Protein AF-A0A1I7W471-F1 (afdb_monomer_lite)

Organism: Loa loa (NCBI:txid7209)

Sequence (101 aa):
MAFTIIESIKPVKDRLEELLNEVKTVDIQSQDLALPIHERLQINENKDRLINEKILRLQMCIDSIEALNKQWIEWAQKSKIKKEDEESYEQIAKGSEMFSY

Secondary structure (DSSP, 8-state):
-HHHHHHHHHHHHHHHHHHHHHHHH---PPP-TTS-HHHHHHHHHHHHHHHHHHHHHHHHHHHHHHHHHHHHHHHHHHHHHHHHHHHHHHHHHHHHHHT--

pLDDT: mean 84.19, std 11.3, range [45.03, 96.62]

Structure (mmCIF, N/CA/C/O backbone):
data_AF-A0A1I7W471-F1
#
_entry.id   AF-A0A1I7W471-F1
#
loop_
_atom_site.group_PDB
_atom_site.id
_atom_site.type_symbol
_atom_site.label_atom_id
_atom_site.label_alt_id
_atom_site.label_comp_id
_atom_site.label_asym_id
_atom_site.label_entity_id
_atom_site.label_seq_id
_atom_site.pdbx_PDB_ins_code
_atom_site.Cartn_x
_atom_site.Cartn_y
_atom_site.Cartn_z
_atom_site.occupancy
_atom_site.B_iso_or_equiv
_atom_site.auth_seq_id
_atom_site.auth_comp_id
_atom_site.auth_asym_id
_atom_site.auth_atom_id
_atom_site.pdbx_PDB_model_num
ATOM 1 N N . MET A 1 1 ? 8.064 -3.579 -21.490 1.00 66.12 1 MET A N 1
ATOM 2 C CA . MET A 1 1 ? 8.603 -2.976 -20.249 1.00 66.12 1 MET A CA 1
ATOM 3 C C . MET A 1 1 ? 7.875 -1.692 -19.875 1.00 66.12 1 MET A C 1
ATOM 5 O O . MET A 1 1 ? 7.116 -1.760 -18.927 1.00 66.12 1 MET A O 1
ATOM 9 N N . ALA A 1 2 ? 8.001 -0.571 -20.602 1.00 68.62 2 ALA A N 1
ATOM 10 C CA . ALA A 1 2 ? 7.257 0.658 -20.260 1.00 68.62 2 ALA A CA 1
ATOM 11 C C . ALA A 1 2 ? 5.729 0.457 -20.212 1.00 68.62 2 ALA A C 1
ATOM 13 O O . ALA A 1 2 ? 5.089 0.849 -19.244 1.00 68.62 2 ALA A O 1
ATOM 14 N N . PHE A 1 3 ? 5.163 -0.242 -21.204 1.00 73.81 3 PHE A N 1
ATOM 15 C CA . PHE A 1 3 ? 3.742 -0.617 -21.221 1.00 73.81 3 PHE A CA 1
ATOM 16 C C . PHE A 1 3 ? 3.337 -1.437 -19.980 1.00 73.81 3 PHE A C 1
ATOM 18 O O . PHE A 1 3 ? 2.348 -1.131 -19.332 1.00 73.81 3 PHE A O 1
ATOM 25 N N . THR A 1 4 ? 4.174 -2.396 -19.575 1.00 81.06 4 THR A N 1
ATOM 26 C CA . THR A 1 4 ? 3.974 -3.243 -18.388 1.00 81.06 4 THR A CA 1
ATOM 27 C C . THR A 1 4 ? 3.976 -2.437 -17.082 1.00 81.06 4 THR A C 1
ATOM 29 O O . THR A 1 4 ? 3.170 -2.706 -16.196 1.00 81.06 4 THR A O 1
ATOM 32 N N . ILE A 1 5 ? 4.840 -1.422 -16.962 1.00 80.69 5 ILE A N 1
ATOM 33 C CA . ILE A 1 5 ? 4.881 -0.524 -15.793 1.00 80.69 5 ILE A CA 1
ATOM 34 C C . ILE A 1 5 ? 3.608 0.336 -15.735 1.00 80.69 5 ILE A C 1
ATOM 36 O O . ILE A 1 5 ? 2.998 0.470 -14.675 1.00 80.69 5 ILE A O 1
ATOM 40 N N . ILE A 1 6 ? 3.165 0.863 -16.883 1.00 81.31 6 ILE A N 1
ATOM 41 C CA . ILE A 1 6 ? 1.937 1.666 -17.000 1.00 81.31 6 ILE A CA 1
ATOM 42 C C . ILE A 1 6 ? 0.681 0.831 -16.703 1.00 81.31 6 ILE A C 1
ATOM 44 O O . ILE A 1 6 ? -0.266 1.326 -16.098 1.00 81.31 6 ILE A O 1
ATOM 48 N N . GLU A 1 7 ? 0.643 -0.439 -17.097 1.00 87.38 7 GLU A N 1
ATOM 49 C CA . GLU A 1 7 ? -0.459 -1.329 -16.719 1.00 87.38 7 GLU A CA 1
ATOM 50 C C . GLU A 1 7 ? -0.438 -1.669 -15.227 1.00 87.38 7 GLU A C 1
ATOM 52 O O . GLU A 1 7 ? -1.495 -1.745 -14.608 1.00 87.38 7 GLU A O 1
ATOM 57 N N . SER A 1 8 ? 0.750 -1.789 -14.632 1.00 86.00 8 SER A N 1
ATOM 58 C CA . SER A 1 8 ? 0.911 -2.130 -13.214 1.00 86.00 8 SER A CA 1
ATOM 59 C C . SER A 1 8 ? 0.528 -0.991 -12.262 1.00 86.00 8 SER A C 1
ATOM 61 O O . SER A 1 8 ? 0.095 -1.261 -11.146 1.00 86.00 8 SER A O 1
ATOM 63 N N . ILE A 1 9 ? 0.642 0.279 -12.680 1.00 91.12 9 ILE A N 1
ATOM 64 C CA . ILE A 1 9 ? 0.271 1.427 -11.830 1.00 91.12 9 ILE A CA 1
ATOM 65 C C . ILE A 1 9 ? -1.247 1.659 -11.765 1.00 91.12 9 ILE A C 1
ATOM 67 O O . ILE A 1 9 ? -1.740 2.158 -10.756 1.00 91.12 9 ILE A O 1
ATOM 71 N N . LYS A 1 10 ? -2.006 1.274 -12.803 1.00 91.69 10 LYS A N 1
ATOM 72 C CA . LYS A 1 10 ? -3.473 1.435 -12.851 1.00 91.69 10 LYS A CA 1
ATOM 73 C C . LYS A 1 10 ? -4.193 0.837 -11.632 1.00 91.69 10 LYS A C 1
ATOM 75 O O . LYS A 1 10 ? -4.860 1.599 -10.939 1.00 91.69 10 LYS A O 1
ATOM 80 N N . PRO A 1 11 ? -4.019 -0.454 -11.289 1.00 93.31 11 PRO A N 1
ATOM 81 C CA . PRO A 1 11 ? -4.698 -1.027 -10.127 1.00 93.31 11 PRO A CA 1
ATOM 82 C C . PRO A 1 11 ? -4.256 -0.389 -8.802 1.00 93.31 11 PRO A C 1
ATOM 84 O O . PRO A 1 11 ? -5.042 -0.324 -7.861 1.00 93.31 11 PRO A O 1
ATOM 87 N N . VAL A 1 12 ? -3.017 0.113 -8.712 1.00 93.12 12 VAL A N 1
ATOM 88 C CA . VAL A 1 12 ? -2.523 0.812 -7.512 1.00 93.12 12 VAL A CA 1
ATOM 89 C C . VAL A 1 12 ? -3.206 2.171 -7.355 1.00 93.12 12 VAL A C 1
ATOM 91 O O . VAL A 1 12 ? -3.604 2.531 -6.248 1.00 93.12 12 VAL A O 1
ATOM 94 N N . LYS A 1 13 ? -3.398 2.900 -8.461 1.00 93.12 13 LYS A N 1
ATOM 95 C CA . LYS A 1 13 ? -4.166 4.151 -8.493 1.00 93.12 13 LYS A CA 1
ATOM 96 C C . LYS A 1 13 ? -5.616 3.919 -8.073 1.00 93.12 13 LYS A C 1
ATOM 98 O O . LYS A 1 13 ? -6.100 4.632 -7.201 1.00 93.12 13 LYS A O 1
ATOM 103 N N . ASP A 1 14 ? -6.283 2.928 -8.658 1.00 95.06 14 ASP A N 1
ATOM 104 C CA . ASP A 1 14 ? -7.695 2.654 -8.368 1.00 95.06 14 ASP A CA 1
ATOM 105 C C . ASP A 1 14 ? -7.886 2.284 -6.887 1.00 95.06 14 ASP A C 1
ATOM 107 O O . ASP A 1 14 ? -8.764 2.820 -6.211 1.00 95.06 14 ASP A O 1
ATOM 111 N N . ARG A 1 15 ? -6.981 1.460 -6.340 1.00 94.31 15 ARG A N 1
ATOM 112 C CA . ARG A 1 15 ? -6.969 1.097 -4.915 1.00 94.31 15 ARG A CA 1
ATOM 113 C C . ARG A 1 15 ? -6.723 2.298 -3.996 1.00 94.31 15 ARG A C 1
ATOM 115 O O . ARG A 1 15 ? -7.286 2.353 -2.903 1.00 94.31 15 ARG A O 1
ATOM 122 N N . LEU A 1 16 ? -5.885 3.249 -4.411 1.00 95.00 16 LEU A N 1
ATOM 123 C CA . LEU A 1 16 ? -5.644 4.482 -3.659 1.00 95.00 16 LEU A CA 1
ATOM 124 C C . LEU A 1 16 ? -6.871 5.402 -3.681 1.00 95.00 16 LEU A C 1
ATOM 126 O O . LEU A 1 16 ? -7.236 5.946 -2.642 1.00 95.00 16 LEU A O 1
ATOM 130 N N . GLU A 1 17 ? -7.521 5.565 -4.833 1.00 95.25 17 GLU A N 1
ATOM 131 C CA . GLU A 1 17 ? -8.749 6.361 -4.957 1.00 95.25 17 GLU A CA 1
ATOM 132 C C . GLU A 1 17 ? -9.881 5.785 -4.097 1.00 95.25 17 GLU A C 1
ATOM 134 O O . GLU A 1 17 ? -10.537 6.530 -3.365 1.00 95.25 17 GLU A O 1
ATOM 139 N N . GLU A 1 18 ? -10.064 4.464 -4.121 1.00 95.00 18 GLU A N 1
ATOM 140 C CA . GLU A 1 18 ? -11.008 3.762 -3.250 1.00 95.00 18 GLU A CA 1
ATOM 141 C C . GLU A 1 18 ? -10.690 4.010 -1.770 1.00 95.00 18 GLU A C 1
ATOM 143 O O . GLU A 1 18 ? -11.557 4.445 -1.012 1.00 95.00 18 GLU A O 1
ATOM 148 N N . LEU A 1 19 ? -9.429 3.836 -1.365 1.00 94.81 19 LEU A N 1
ATOM 149 C CA . LEU A 1 19 ? -8.998 4.048 0.015 1.00 94.81 19 LEU A CA 1
ATOM 150 C C . LEU A 1 19 ? -9.202 5.495 0.483 1.00 94.81 19 LEU A C 1
ATOM 152 O O . LEU A 1 19 ? -9.610 5.724 1.619 1.00 94.81 19 LEU A O 1
ATOM 156 N N . LEU A 1 20 ? -8.958 6.480 -0.382 1.00 92.94 20 LEU A N 1
ATOM 157 C CA . LEU A 1 20 ? -9.218 7.887 -0.075 1.00 92.94 20 LEU A CA 1
ATOM 158 C C . LEU A 1 20 ? -10.713 8.163 0.109 1.00 92.94 20 LEU A C 1
ATOM 160 O O . LEU A 1 20 ? -11.085 8.960 0.971 1.00 92.94 20 LEU A O 1
ATOM 164 N N . ASN A 1 21 ? -11.573 7.508 -0.672 1.00 93.38 21 ASN A N 1
ATOM 165 C CA . ASN A 1 21 ? -13.018 7.597 -0.482 1.00 93.38 21 ASN A CA 1
ATOM 166 C C . ASN A 1 21 ? -13.449 6.938 0.830 1.00 93.38 21 ASN A C 1
ATOM 168 O O . ASN A 1 21 ? -14.228 7.536 1.569 1.00 93.38 21 ASN A O 1
ATOM 172 N N . GLU A 1 22 ? -12.890 5.775 1.172 1.00 91.38 22 GLU A N 1
ATOM 173 C CA . GLU A 1 22 ? -13.142 5.128 2.461 1.00 91.38 22 GLU A CA 1
ATOM 174 C C . GLU A 1 22 ? -12.737 6.041 3.628 1.00 91.38 22 GLU A C 1
ATOM 176 O O . GLU A 1 22 ? -13.544 6.271 4.526 1.00 91.38 22 GLU A O 1
ATOM 181 N N . VAL A 1 23 ? -11.532 6.627 3.599 1.00 89.31 23 VAL A N 1
ATOM 182 C CA . VAL A 1 23 ? -11.025 7.524 4.657 1.00 89.31 23 VAL A CA 1
ATOM 183 C C . VAL A 1 23 ? -11.936 8.733 4.870 1.00 89.31 23 VAL A C 1
ATOM 185 O O . VAL A 1 23 ? -12.184 9.106 6.013 1.00 89.31 23 VAL A O 1
ATOM 188 N N . LYS A 1 24 ? -12.498 9.315 3.803 1.00 87.38 24 LYS A N 1
ATOM 189 C CA . LYS A 1 24 ? -13.464 10.426 3.916 1.00 87.38 24 LYS A CA 1
ATOM 190 C C . LYS A 1 24 ? -14.743 10.041 4.658 1.00 87.38 24 LYS A C 1
ATOM 192 O O . LYS A 1 24 ? -15.399 10.916 5.213 1.00 87.38 24 LYS A O 1
ATOM 197 N N . THR A 1 25 ? -15.111 8.763 4.628 1.00 86.25 25 THR A N 1
ATOM 198 C CA . THR A 1 25 ? -16.317 8.242 5.288 1.00 86.25 25 THR A CA 1
ATOM 199 C C . THR A 1 25 ? -16.054 7.694 6.687 1.00 86.25 25 THR A C 1
ATOM 201 O O . THR A 1 25 ? -17.006 7.350 7.383 1.00 86.25 25 THR A O 1
ATOM 204 N N . VAL A 1 26 ? -14.788 7.607 7.119 1.00 84.31 26 VAL A N 1
ATOM 205 C CA . VAL A 1 26 ? -14.459 7.156 8.473 1.00 84.31 26 VAL A CA 1
ATOM 206 C C . VAL A 1 26 ? -14.959 8.195 9.468 1.00 84.31 26 VAL A C 1
ATOM 208 O O . VAL A 1 26 ? -14.495 9.334 9.496 1.00 84.31 26 VAL A O 1
ATOM 211 N N . ASP A 1 27 ? -15.902 7.778 10.307 1.00 78.69 27 ASP A N 1
ATOM 212 C CA . ASP A 1 27 ? -16.425 8.613 11.373 1.00 78.69 27 ASP A CA 1
ATOM 213 C C . ASP A 1 27 ? -15.446 8.676 12.557 1.00 78.69 27 ASP A C 1
ATOM 215 O O . ASP A 1 27 ? -15.348 7.762 13.382 1.00 78.69 27 ASP A O 1
ATOM 219 N N . ILE A 1 28 ? -14.722 9.792 12.640 1.00 74.69 28 ILE A N 1
ATOM 220 C CA . ILE A 1 28 ? -13.803 10.119 13.738 1.00 74.69 28 ILE A CA 1
ATOM 221 C C . ILE A 1 28 ? -14.449 11.092 14.740 1.00 74.69 28 ILE A C 1
ATOM 223 O O . ILE A 1 28 ? -13.748 11.674 15.566 1.00 74.69 28 ILE A O 1
ATOM 227 N N . GLN A 1 29 ? -15.773 11.300 14.682 1.00 72.00 29 GLN A N 1
ATOM 228 C CA . GLN A 1 29 ? -16.472 12.230 15.574 1.00 72.00 29 GLN A CA 1
ATOM 229 C C . GLN A 1 29 ? -16.203 11.915 17.054 1.00 72.00 29 GLN A C 1
ATOM 231 O O . GLN A 1 29 ? -15.928 10.770 17.447 1.00 72.00 29 GLN A O 1
ATOM 236 N N . SER A 1 30 ? -16.297 12.968 17.871 1.00 67.25 30 SER A N 1
ATOM 237 C CA . SER A 1 30 ? -16.125 12.918 19.322 1.00 67.25 30 SER A CA 1
ATOM 238 C C . SER A 1 30 ? -17.103 11.945 19.975 1.00 67.25 30 SER A C 1
ATOM 240 O O . SER A 1 30 ? -18.220 11.759 19.497 1.00 67.25 30 SER A O 1
ATOM 242 N N . GLN A 1 31 ? -16.682 11.341 21.086 1.00 74.81 31 GLN A N 1
ATOM 243 C CA . GLN A 1 31 ? -17.500 10.384 21.826 1.00 74.81 31 GLN A CA 1
ATOM 244 C C . GLN A 1 31 ? -18.848 10.976 22.238 1.00 74.81 31 GLN A C 1
ATOM 246 O O . GLN A 1 31 ? -18.910 12.089 22.762 1.00 74.81 31 GLN A O 1
ATOM 251 N N . ASP A 1 32 ? -19.901 10.176 22.094 1.00 80.19 32 ASP A N 1
ATOM 252 C CA . ASP A 1 32 ? -21.168 10.457 22.750 1.00 80.19 32 ASP A CA 1
ATOM 253 C C . ASP A 1 32 ? -21.002 10.253 24.263 1.00 80.19 32 ASP A C 1
ATOM 255 O O . ASP A 1 32 ? -20.841 9.135 24.761 1.00 80.19 32 ASP A O 1
ATOM 259 N N . LEU A 1 33 ? -20.992 11.365 24.999 1.00 81.06 33 LEU A N 1
ATOM 260 C CA . LEU A 1 33 ? -20.834 11.373 26.451 1.00 81.06 33 LEU A CA 1
ATOM 261 C C . LEU A 1 33 ? -22.049 10.781 27.179 1.00 81.06 33 LEU A C 1
ATOM 263 O O . LEU A 1 33 ? -21.924 10.465 28.364 1.00 81.06 33 LEU A O 1
ATOM 267 N N . ALA A 1 34 ? -23.185 10.603 26.493 1.00 87.75 34 ALA A N 1
ATOM 268 C CA . ALA A 1 34 ? -24.358 9.931 27.039 1.00 87.75 34 ALA A CA 1
ATOM 269 C C . ALA A 1 34 ? -24.163 8.410 27.169 1.00 87.75 34 ALA A C 1
ATOM 271 O O . ALA A 1 34 ? -24.881 7.770 27.939 1.00 87.75 34 ALA A O 1
ATOM 272 N N . LEU A 1 35 ? -23.182 7.825 26.469 1.00 86.69 35 LEU A N 1
ATOM 273 C CA . LEU A 1 35 ? -22.938 6.385 26.500 1.00 86.69 35 LEU A CA 1
ATOM 274 C C . LEU A 1 35 ? -22.208 5.926 27.779 1.00 86.69 35 LEU A C 1
ATOM 276 O O . LEU A 1 35 ? -21.351 6.636 28.332 1.00 86.69 35 LEU A O 1
ATOM 280 N N . PRO A 1 36 ? -22.461 4.690 28.244 1.00 91.75 36 PRO A N 1
ATOM 281 C CA . PRO A 1 36 ? -21.667 4.051 29.288 1.00 91.75 36 PRO A CA 1
ATOM 282 C C . PRO A 1 36 ? -20.164 4.029 28.964 1.00 91.75 36 PRO A C 1
ATOM 284 O O . PRO A 1 36 ? -19.748 3.963 27.810 1.00 91.75 36 PRO A O 1
ATOM 287 N N . ILE A 1 37 ? -19.319 4.068 30.001 1.00 89.38 37 ILE A N 1
ATOM 288 C CA . ILE A 1 37 ? -17.850 4.113 29.846 1.00 89.38 37 ILE A CA 1
ATOM 289 C C . ILE A 1 37 ? -17.322 2.900 29.063 1.00 89.38 37 ILE A C 1
ATOM 291 O O . ILE A 1 37 ? -16.447 3.054 28.215 1.00 89.38 37 ILE A O 1
ATOM 295 N N . HIS A 1 38 ? -17.862 1.706 29.320 1.00 89.38 38 HIS A N 1
ATOM 296 C CA . HIS A 1 38 ? -17.416 0.479 28.654 1.00 89.38 38 HIS A CA 1
ATOM 297 C C . HIS A 1 38 ? -17.718 0.485 27.145 1.00 89.38 38 HIS A C 1
ATOM 299 O O . HIS A 1 38 ? -16.861 0.108 26.351 1.00 89.38 38 HIS A O 1
ATOM 305 N N . GLU A 1 39 ? -18.888 0.988 26.739 1.00 89.12 39 GLU A N 1
ATOM 306 C CA . GLU A 1 39 ? -19.255 1.133 25.325 1.00 89.12 39 GLU A CA 1
ATOM 307 C C . GLU A 1 39 ? -18.358 2.159 24.628 1.00 89.12 39 GLU A C 1
ATOM 309 O O . GLU A 1 39 ? -17.864 1.913 23.530 1.00 89.12 39 GLU A O 1
ATOM 314 N N . ARG A 1 40 ? -18.058 3.281 25.296 1.00 87.94 40 ARG A N 1
ATOM 315 C CA . ARG A 1 40 ? -17.121 4.293 24.781 1.00 87.94 40 ARG A CA 1
ATOM 316 C C . ARG A 1 40 ? -15.715 3.741 24.554 1.00 87.94 40 ARG A C 1
ATOM 318 O O . ARG A 1 40 ? -15.099 4.064 23.540 1.00 87.94 40 ARG A O 1
ATOM 325 N N . LEU A 1 41 ? -15.213 2.914 25.474 1.00 89.00 41 LEU A N 1
ATOM 326 C CA . LEU A 1 41 ? -13.916 2.247 25.325 1.00 89.00 41 LEU A CA 1
ATOM 327 C C . LEU A 1 41 ? -13.916 1.312 24.113 1.00 89.00 41 LEU A C 1
ATOM 329 O O . LEU A 1 41 ? -13.040 1.426 23.262 1.00 89.00 41 LEU A O 1
ATOM 333 N N . GLN A 1 42 ? -14.941 0.470 23.980 1.00 89.75 42 GLN A N 1
ATOM 334 C CA . GLN A 1 42 ? -15.055 -0.457 22.856 1.00 89.75 42 GLN A CA 1
ATOM 335 C C . GLN A 1 42 ? -15.164 0.271 21.505 1.00 89.75 42 GLN A C 1
ATOM 337 O O . GLN A 1 42 ? -14.575 -0.154 20.510 1.00 89.75 42 GLN A O 1
ATOM 342 N N . ILE A 1 43 ? -15.898 1.387 21.454 1.00 88.50 43 ILE A N 1
ATOM 343 C CA . ILE A 1 43 ? -15.986 2.237 20.260 1.00 88.50 43 ILE A CA 1
ATOM 344 C C . ILE A 1 43 ? -14.607 2.802 19.901 1.00 88.50 43 ILE A C 1
ATOM 346 O O . ILE A 1 43 ? -14.226 2.751 18.733 1.00 88.50 43 ILE A O 1
ATOM 350 N N . ASN A 1 44 ? -13.848 3.304 20.878 1.00 88.19 44 ASN A N 1
ATOM 351 C CA . ASN A 1 44 ? -12.503 3.827 20.634 1.00 88.19 44 ASN A CA 1
ATOM 352 C C . ASN A 1 44 ? -11.542 2.750 20.133 1.00 88.19 44 ASN A C 1
ATOM 354 O O . ASN A 1 44 ? -10.875 2.969 19.131 1.00 88.19 44 ASN A O 1
ATOM 358 N N . GLU A 1 45 ? -11.511 1.577 20.764 1.00 90.62 45 GLU A N 1
ATOM 359 C CA . GLU A 1 45 ? -10.655 0.469 20.323 1.00 90.62 45 GLU A CA 1
ATOM 360 C C . GLU A 1 45 ? -10.973 0.051 18.880 1.00 90.62 45 GLU A C 1
ATOM 362 O O . GLU A 1 45 ? -10.076 -0.195 18.069 1.00 90.62 45 GLU A O 1
ATOM 367 N N . ASN A 1 46 ? -12.261 0.019 18.524 1.00 89.81 46 ASN A N 1
ATOM 368 C CA . ASN A 1 46 ? -12.689 -0.259 17.157 1.00 89.81 46 ASN A CA 1
ATOM 369 C C . ASN A 1 46 ? -12.261 0.845 16.177 1.00 89.81 46 ASN A C 1
ATOM 371 O O . ASN A 1 46 ? -11.835 0.523 15.064 1.00 89.81 46 ASN A O 1
ATOM 375 N N . LYS A 1 47 ? -12.347 2.122 16.574 1.00 88.94 47 LYS A N 1
ATOM 376 C CA . LYS A 1 47 ? -11.879 3.265 15.773 1.00 88.94 47 LYS A CA 1
ATOM 377 C C . LYS A 1 47 ? -10.368 3.213 15.561 1.00 88.94 47 LYS A C 1
ATOM 379 O O . LYS A 1 47 ? -9.923 3.325 14.422 1.00 88.94 47 LYS A O 1
ATOM 384 N N . ASP A 1 48 ? -9.594 2.961 16.612 1.00 90.69 48 ASP A N 1
ATOM 385 C CA . ASP A 1 48 ? -8.137 2.839 16.535 1.00 90.69 48 ASP A CA 1
ATOM 386 C C . ASP A 1 48 ? -7.731 1.693 15.606 1.00 90.69 48 ASP A C 1
ATOM 388 O O . ASP A 1 48 ? -6.868 1.858 14.741 1.00 90.69 48 ASP A O 1
ATOM 392 N N . ARG A 1 49 ? -8.398 0.535 15.715 1.00 93.25 49 ARG A N 1
ATOM 393 C CA . ARG A 1 49 ? -8.174 -0.592 14.801 1.00 93.25 49 ARG A CA 1
ATOM 394 C C . ARG A 1 49 ? -8.464 -0.208 13.350 1.00 93.25 49 ARG A C 1
ATOM 396 O O . ARG A 1 49 ? -7.661 -0.522 12.475 1.00 93.25 49 ARG A O 1
ATOM 403 N N . LEU A 1 50 ? -9.584 0.470 13.098 1.00 91.94 50 LEU A N 1
ATOM 404 C CA . LEU A 1 50 ? -9.971 0.907 11.757 1.00 91.94 50 LEU A CA 1
ATOM 405 C C . LEU A 1 50 ? -8.959 1.903 11.174 1.00 91.94 50 LEU A C 1
ATOM 407 O O . LEU A 1 50 ? -8.550 1.755 10.025 1.00 91.94 50 LEU A O 1
ATOM 411 N N . ILE A 1 51 ? -8.514 2.884 11.962 1.00 91.62 51 ILE A N 1
ATOM 412 C CA . ILE A 1 51 ? -7.504 3.867 11.545 1.00 91.62 51 ILE A CA 1
ATOM 413 C C . ILE A 1 51 ? -6.189 3.164 11.198 1.00 91.62 51 ILE A C 1
ATOM 415 O O . ILE A 1 51 ? -5.635 3.399 10.124 1.00 91.62 51 ILE A O 1
ATOM 419 N N . ASN A 1 52 ? -5.720 2.258 12.058 1.00 94.25 52 ASN A N 1
ATOM 420 C CA . ASN A 1 52 ? -4.493 1.499 11.822 1.00 94.25 52 ASN A CA 1
ATOM 421 C C . ASN A 1 52 ? -4.576 0.635 10.555 1.00 94.25 52 ASN A C 1
ATOM 423 O O . ASN A 1 52 ? -3.616 0.575 9.787 1.00 94.25 52 ASN A O 1
ATOM 427 N N . GLU A 1 53 ? -5.730 0.020 10.282 1.00 94.88 53 GLU A N 1
ATOM 428 C CA . GLU A 1 53 ? -5.966 -0.706 9.030 1.00 94.88 53 GLU A CA 1
ATOM 429 C C . GLU A 1 53 ? -5.838 0.218 7.805 1.00 94.88 53 GLU A C 1
ATOM 431 O O . GLU A 1 53 ? -5.178 -0.141 6.825 1.00 94.88 53 GLU A O 1
ATOM 436 N N . LYS A 1 54 ? -6.423 1.427 7.846 1.00 93.19 54 LYS A N 1
ATOM 437 C CA . LYS A 1 54 ? -6.313 2.389 6.734 1.00 93.19 54 LYS A CA 1
ATOM 438 C C . LYS A 1 54 ? -4.879 2.876 6.537 1.00 93.19 54 LYS A C 1
ATOM 440 O O . LYS A 1 54 ? -4.432 2.954 5.394 1.00 93.19 54 LYS A O 1
ATOM 445 N N . ILE A 1 55 ? -4.150 3.147 7.623 1.00 94.44 55 ILE A N 1
ATOM 446 C CA . ILE A 1 55 ? -2.727 3.520 7.578 1.00 94.44 55 ILE A CA 1
ATOM 447 C C . ILE A 1 55 ? -1.913 2.420 6.893 1.00 94.44 55 ILE A C 1
ATOM 449 O O . ILE A 1 55 ? -1.160 2.709 5.964 1.00 94.44 55 ILE A O 1
ATOM 453 N N . LEU A 1 56 ? -2.115 1.159 7.283 1.00 96.62 56 LEU A N 1
ATOM 454 C CA . LEU A 1 56 ? -1.412 0.028 6.682 1.00 96.62 56 LEU A CA 1
ATOM 455 C C . LEU A 1 56 ? -1.711 -0.088 5.181 1.00 96.62 56 LEU A C 1
ATOM 457 O O . LEU A 1 56 ? -0.803 -0.256 4.369 1.00 96.62 56 LEU A O 1
ATOM 461 N N . ARG A 1 57 ? -2.981 0.048 4.779 1.00 96.06 57 ARG A N 1
ATOM 462 C CA . ARG A 1 57 ? -3.361 0.015 3.357 1.00 96.06 57 ARG A CA 1
ATOM 463 C C . ARG A 1 57 ? -2.738 1.163 2.555 1.00 96.06 57 ARG A C 1
ATOM 465 O O . ARG A 1 57 ? -2.367 0.941 1.402 1.00 96.06 57 ARG A O 1
ATOM 472 N N . LEU A 1 58 ? -2.605 2.357 3.142 1.00 95.25 58 LEU A N 1
ATOM 473 C CA . LEU A 1 58 ? -1.925 3.493 2.508 1.00 95.25 58 LEU A CA 1
ATOM 474 C C . LEU A 1 58 ? -0.436 3.201 2.318 1.00 95.25 58 LEU A C 1
ATOM 476 O O . LEU A 1 58 ? 0.080 3.414 1.224 1.00 95.25 58 LEU A O 1
ATOM 480 N N . GLN A 1 59 ? 0.227 2.654 3.340 1.00 96.00 59 GLN A N 1
ATOM 481 C CA . GLN A 1 59 ? 1.634 2.252 3.262 1.00 96.00 59 GLN A CA 1
ATOM 482 C C . GLN A 1 59 ? 1.864 1.244 2.132 1.00 96.00 59 GLN A C 1
ATOM 484 O O . GLN A 1 59 ? 2.722 1.467 1.288 1.00 96.00 59 GLN A O 1
ATOM 489 N N . MET A 1 60 ? 1.012 0.221 2.004 1.00 95.31 60 MET A N 1
ATOM 490 C CA . MET A 1 60 ? 1.113 -0.742 0.897 1.00 95.31 60 MET A CA 1
ATOM 491 C C . MET A 1 60 ? 0.997 -0.087 -0.489 1.00 95.31 60 MET A C 1
ATOM 493 O O . MET A 1 60 ? 1.641 -0.530 -1.445 1.00 95.31 60 MET A O 1
ATOM 497 N N . CYS A 1 61 ? 0.150 0.939 -0.629 1.00 94.12 61 CYS A N 1
ATOM 498 C CA . CYS A 1 61 ? 0.026 1.681 -1.884 1.00 94.12 61 CYS A CA 1
ATOM 499 C C . CYS A 1 61 ? 1.294 2.499 -2.162 1.00 94.12 61 CYS A C 1
ATOM 501 O O . CYS A 1 61 ? 1.770 2.492 -3.295 1.00 94.12 61 CYS A O 1
ATOM 503 N N . ILE A 1 62 ? 1.862 3.147 -1.139 1.00 93.81 62 ILE A N 1
ATOM 504 C CA . ILE A 1 62 ? 3.126 3.890 -1.235 1.00 93.81 62 ILE A CA 1
ATOM 505 C C . ILE A 1 62 ? 4.260 2.955 -1.660 1.00 93.81 62 ILE A C 1
ATOM 507 O O . ILE A 1 62 ? 4.888 3.215 -2.683 1.00 93.81 62 ILE A O 1
ATOM 511 N N . ASP A 1 63 ? 4.444 1.827 -0.972 1.00 95.75 63 ASP A N 1
ATOM 512 C CA . ASP A 1 63 ? 5.491 0.844 -1.280 1.00 95.75 63 ASP A CA 1
ATOM 513 C C . ASP A 1 63 ? 5.388 0.344 -2.732 1.00 95.75 63 ASP A C 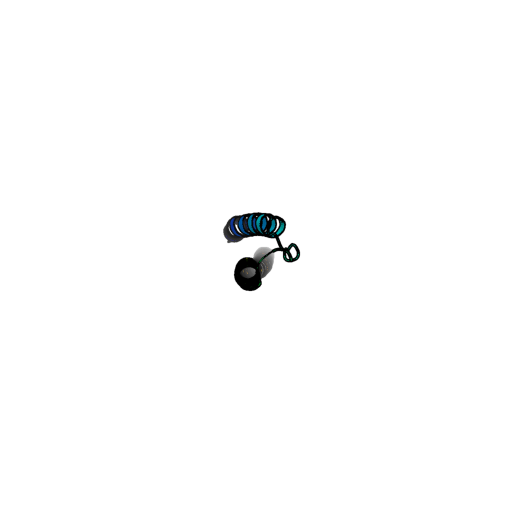1
ATOM 515 O O . ASP A 1 63 ? 6.384 0.204 -3.447 1.00 95.75 63 ASP A O 1
ATOM 519 N N . SER A 1 64 ? 4.156 0.116 -3.204 1.00 94.00 64 SER A N 1
ATOM 520 C CA . SER A 1 64 ? 3.893 -0.302 -4.586 1.00 94.00 64 SER A CA 1
ATOM 521 C C . SER A 1 64 ? 4.273 0.788 -5.594 1.00 94.00 64 SER A C 1
ATOM 523 O O . SER A 1 64 ? 4.887 0.494 -6.622 1.00 94.00 64 SER A O 1
ATOM 525 N N . ILE A 1 65 ? 3.932 2.049 -5.309 1.00 93.38 65 ILE A N 1
ATOM 526 C CA . ILE A 1 65 ? 4.284 3.198 -6.155 1.00 93.38 65 ILE A CA 1
ATOM 527 C C . ILE A 1 65 ? 5.802 3.391 -6.186 1.00 93.38 65 ILE A C 1
ATOM 529 O O . ILE A 1 65 ? 6.361 3.590 -7.263 1.00 93.38 65 ILE A O 1
ATOM 533 N N . GLU A 1 66 ? 6.485 3.294 -5.046 1.00 94.50 66 GLU A N 1
ATOM 534 C CA . GLU A 1 66 ? 7.942 3.423 -4.961 1.00 94.50 66 GLU A CA 1
ATOM 535 C C . GLU A 1 66 ? 8.660 2.335 -5.766 1.00 94.50 66 GLU A C 1
ATOM 537 O O . GLU A 1 66 ? 9.572 2.636 -6.544 1.00 94.50 66 GLU A O 1
ATOM 542 N N . ALA A 1 67 ? 8.212 1.082 -5.652 1.00 93.25 67 ALA A N 1
ATOM 543 C CA . ALA A 1 67 ? 8.756 -0.027 -6.427 1.00 93.25 67 ALA A CA 1
ATOM 544 C C . ALA A 1 67 ? 8.586 0.193 -7.940 1.00 93.25 67 ALA A C 1
ATOM 546 O O . ALA A 1 67 ? 9.528 -0.011 -8.711 1.00 93.25 67 ALA A O 1
ATOM 547 N N . LEU A 1 68 ? 7.406 0.648 -8.372 1.00 92.00 68 LEU A N 1
ATOM 548 C CA . LEU A 1 68 ? 7.135 0.955 -9.779 1.00 92.00 68 LEU A CA 1
ATOM 549 C C . LEU A 1 68 ? 7.944 2.159 -10.272 1.00 92.00 68 LEU A C 1
ATOM 551 O O . LEU A 1 68 ? 8.474 2.127 -11.383 1.00 92.00 68 LEU A O 1
ATOM 555 N N . ASN A 1 69 ? 8.100 3.192 -9.444 1.00 91.00 69 ASN A N 1
ATOM 556 C CA . ASN A 1 69 ? 8.912 4.361 -9.767 1.00 91.00 69 ASN A CA 1
ATOM 557 C C . ASN A 1 69 ? 10.386 3.977 -9.962 1.00 91.00 69 ASN A C 1
ATOM 559 O O . ASN A 1 69 ? 11.020 4.401 -10.928 1.00 91.00 69 ASN A O 1
ATOM 563 N N . LYS A 1 70 ? 10.923 3.098 -9.108 1.00 92.50 70 LYS A N 1
ATOM 564 C CA . LYS A 1 70 ? 12.280 2.562 -9.272 1.00 92.50 70 LYS A CA 1
ATOM 565 C C . LYS A 1 70 ? 12.436 1.804 -10.594 1.00 92.50 70 LYS A C 1
ATOM 567 O O . LYS A 1 70 ? 13.383 2.065 -11.332 1.00 92.50 70 LYS A O 1
ATOM 572 N N . GLN A 1 71 ? 11.488 0.926 -10.932 1.00 90.75 71 GLN A N 1
ATOM 573 C CA . GLN A 1 71 ? 11.502 0.206 -12.214 1.00 90.75 71 GLN A CA 1
ATOM 574 C C . GLN A 1 71 ? 11.441 1.158 -13.415 1.00 90.75 71 GLN A C 1
ATOM 576 O O . GLN A 1 71 ? 12.125 0.938 -14.416 1.00 90.75 71 GLN A O 1
ATOM 581 N N . TRP A 1 72 ? 10.644 2.224 -13.318 1.00 89.81 72 TRP A N 1
ATOM 582 C CA . TRP A 1 72 ? 10.555 3.247 -14.354 1.00 89.81 72 TRP A CA 1
ATOM 583 C C . TRP A 1 72 ? 11.886 3.973 -14.558 1.00 89.81 72 TRP A C 1
ATOM 585 O O . TRP A 1 72 ? 12.347 4.090 -15.694 1.00 89.81 72 TRP A O 1
ATOM 595 N N . ILE A 1 73 ? 12.532 4.407 -13.471 1.00 89.19 73 ILE A N 1
ATOM 596 C CA . ILE A 1 73 ? 13.841 5.074 -13.514 1.00 89.19 73 ILE A CA 1
ATOM 597 C C . ILE A 1 73 ? 14.894 4.151 -14.138 1.00 89.19 73 ILE A C 1
ATOM 599 O O . ILE A 1 73 ? 15.602 4.566 -15.056 1.00 89.19 73 ILE A O 1
ATOM 603 N N . GLU A 1 74 ? 14.966 2.891 -13.702 1.00 90.31 74 GLU A N 1
ATOM 604 C CA . GLU A 1 74 ? 15.912 1.912 -14.250 1.00 90.31 74 GLU A CA 1
ATOM 605 C C . GLU A 1 74 ? 15.679 1.656 -15.746 1.00 90.31 74 GLU A C 1
ATOM 607 O O . GLU A 1 74 ? 16.632 1.564 -16.526 1.00 90.31 74 GLU A O 1
ATOM 612 N N . TRP A 1 75 ? 14.416 1.550 -16.171 1.00 87.50 75 TRP A N 1
ATOM 613 C CA . TRP A 1 75 ? 14.074 1.396 -17.582 1.00 87.50 75 TRP A CA 1
ATOM 614 C C . TRP A 1 75 ? 14.469 2.631 -18.401 1.00 87.50 75 TRP A C 1
ATOM 616 O O . TRP A 1 75 ? 15.075 2.480 -19.463 1.00 87.50 75 TRP A O 1
ATOM 626 N N . ALA A 1 76 ? 14.175 3.835 -17.904 1.00 85.19 76 ALA A N 1
ATOM 627 C CA . ALA A 1 76 ? 14.491 5.095 -18.574 1.00 85.19 76 ALA A CA 1
ATOM 628 C C . ALA A 1 76 ? 16.008 5.323 -18.710 1.00 85.19 76 ALA A C 1
ATOM 630 O O . ALA A 1 76 ? 16.482 5.808 -19.735 1.00 85.19 76 ALA A O 1
ATOM 631 N N . GLN A 1 77 ? 16.793 4.931 -17.705 1.00 86.62 77 GLN A N 1
ATOM 632 C CA . GLN A 1 77 ? 18.254 4.980 -17.782 1.00 86.62 77 GLN A CA 1
ATOM 633 C C . GLN A 1 77 ? 18.795 3.996 -18.826 1.00 86.62 77 GLN A C 1
ATOM 635 O O . GLN A 1 77 ? 19.613 4.370 -19.664 1.00 86.62 77 GLN A O 1
ATOM 640 N N . LYS A 1 78 ? 18.301 2.751 -18.827 1.00 84.31 78 LYS A N 1
ATOM 641 C CA . LYS A 1 78 ? 18.712 1.729 -19.804 1.00 84.31 78 LYS A CA 1
ATOM 642 C C . LYS A 1 78 ? 18.326 2.094 -21.236 1.00 84.31 78 LYS A C 1
ATOM 644 O O . LYS A 1 78 ? 19.070 1.769 -22.157 1.00 84.31 78 LYS A O 1
ATOM 649 N N . SER A 1 79 ? 17.175 2.733 -21.447 1.00 79.62 79 SER A N 1
ATOM 650 C CA . SER A 1 79 ? 16.761 3.170 -22.783 1.00 79.62 79 SER A CA 1
ATOM 651 C C . SER A 1 79 ? 17.624 4.319 -23.302 1.00 79.62 79 SER A C 1
ATOM 653 O O . SER A 1 79 ? 17.963 4.324 -24.482 1.00 79.62 79 SER A O 1
ATOM 655 N N . LYS A 1 80 ? 18.046 5.238 -22.424 1.00 79.81 80 LYS A N 1
ATOM 656 C CA . LYS A 1 80 ? 18.970 6.318 -22.781 1.00 79.81 80 LYS A CA 1
ATOM 657 C C . LYS A 1 80 ? 20.340 5.787 -23.218 1.00 79.81 80 LYS A C 1
ATOM 659 O O . LYS A 1 80 ? 20.810 6.175 -24.279 1.00 79.81 80 LYS A O 1
ATOM 664 N N . ILE A 1 81 ? 20.916 4.851 -22.457 1.00 76.38 81 ILE A N 1
ATOM 665 C CA . ILE A 1 81 ? 22.212 4.225 -22.784 1.00 76.38 81 ILE A CA 1
ATOM 666 C C . ILE A 1 81 ? 22.146 3.512 -24.140 1.00 76.38 81 ILE A C 1
ATOM 668 O O . ILE A 1 81 ? 22.992 3.738 -24.993 1.00 76.38 81 ILE A O 1
ATOM 672 N N . LYS A 1 82 ? 21.091 2.721 -24.389 1.00 74.00 82 LYS A N 1
ATOM 673 C CA . LYS A 1 82 ? 20.915 2.042 -25.685 1.00 74.00 82 LYS A CA 1
ATOM 674 C C . LYS A 1 82 ? 20.874 3.007 -26.870 1.00 74.00 82 LYS A C 1
ATOM 676 O O . LYS A 1 82 ? 21.398 2.676 -27.924 1.00 74.00 82 LYS A O 1
ATOM 681 N N . LYS A 1 83 ? 20.248 4.174 -26.700 1.00 75.56 83 LYS A N 1
ATOM 682 C CA . LYS A 1 83 ? 20.153 5.186 -27.757 1.00 75.56 83 LYS A CA 1
ATOM 683 C C . LYS A 1 83 ? 21.508 5.838 -28.042 1.00 75.56 83 LYS A C 1
ATOM 685 O O . LYS A 1 83 ? 21.837 6.050 -29.200 1.00 75.56 83 LYS A O 1
ATOM 690 N N . GLU A 1 84 ? 22.289 6.126 -27.000 1.00 75.00 84 GLU A N 1
ATOM 691 C CA . GLU A 1 84 ? 23.650 6.668 -27.134 1.00 75.00 84 GLU A CA 1
ATOM 692 C C . GLU A 1 84 ? 24.596 5.656 -27.805 1.00 75.00 84 GLU A C 1
ATOM 694 O O . GLU A 1 84 ? 25.354 6.030 -28.700 1.00 75.00 84 GLU A O 1
ATOM 699 N N . ASP A 1 85 ? 24.500 4.373 -27.442 1.00 68.88 85 ASP A N 1
ATOM 700 C CA . ASP A 1 85 ? 25.271 3.302 -28.081 1.00 68.88 85 ASP A CA 1
ATOM 701 C C . ASP A 1 85 ? 24.912 3.175 -29.572 1.00 68.88 85 ASP A C 1
ATOM 703 O O . ASP A 1 85 ? 25.799 3.155 -30.422 1.00 68.88 85 ASP A O 1
ATOM 707 N N . GLU A 1 86 ? 23.622 3.140 -29.918 1.00 72.94 86 GLU A N 1
ATOM 708 C CA . GLU A 1 86 ? 23.148 3.021 -31.305 1.00 72.94 86 GLU A CA 1
ATOM 709 C C . GLU A 1 86 ? 23.581 4.222 -32.171 1.00 72.94 86 GLU A C 1
ATOM 711 O O . GLU A 1 86 ? 24.099 4.036 -33.274 1.00 72.94 86 GLU A O 1
ATOM 716 N N . GLU A 1 87 ? 23.496 5.447 -31.638 1.00 75.94 87 GLU A N 1
ATOM 717 C CA . GLU A 1 87 ? 24.013 6.661 -32.289 1.00 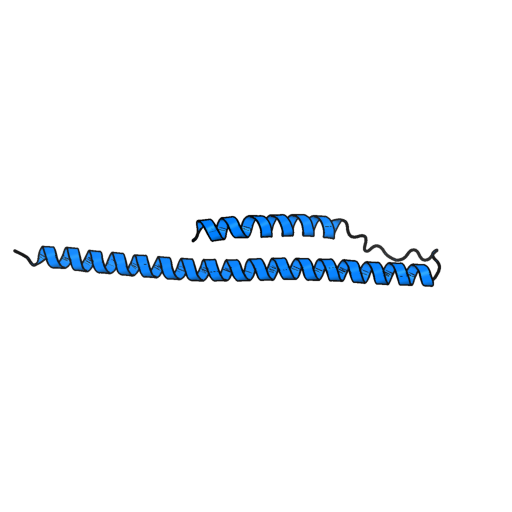75.94 87 GLU A CA 1
ATOM 718 C C . GLU A 1 87 ? 25.543 6.631 -32.461 1.00 75.94 87 GLU A C 1
ATOM 720 O O . GLU A 1 87 ? 26.066 7.152 -33.451 1.00 75.94 87 GLU A O 1
ATOM 725 N N . SER A 1 88 ? 26.279 6.026 -31.522 1.00 74.62 88 SER A N 1
ATOM 726 C CA . SER A 1 88 ? 27.733 5.856 -31.616 1.00 74.62 88 SER A CA 1
ATOM 727 C C . SER A 1 88 ? 28.112 4.847 -32.705 1.00 74.62 88 SER A C 1
ATOM 729 O O . SER A 1 88 ? 28.952 5.144 -33.558 1.00 74.62 88 SER A O 1
ATOM 731 N N . TYR A 1 89 ? 27.446 3.689 -32.744 1.00 71.50 89 TYR A N 1
ATOM 732 C CA . TYR A 1 89 ? 27.663 2.676 -33.779 1.00 71.50 89 TYR A CA 1
ATOM 733 C C . TYR A 1 89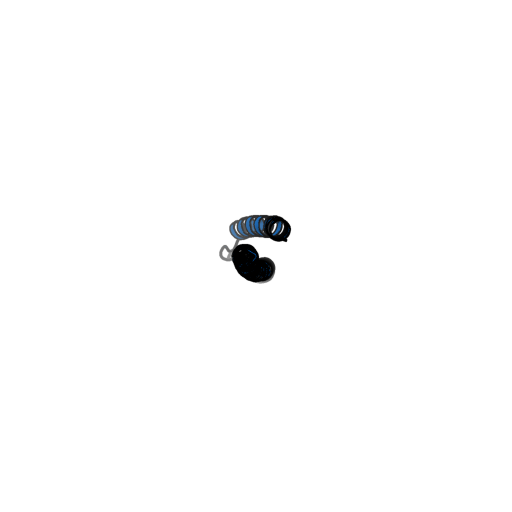 ? 27.302 3.190 -35.181 1.00 71.50 89 TYR A C 1
ATOM 735 O O . TYR A 1 89 ? 28.058 2.947 -36.122 1.00 71.50 89 TYR A O 1
ATOM 743 N N . GLU A 1 90 ? 26.214 3.952 -35.336 1.00 74.62 90 GLU A N 1
ATOM 744 C CA . GLU A 1 90 ? 25.866 4.584 -36.615 1.00 74.62 90 GLU A CA 1
ATOM 745 C C . GLU A 1 90 ? 26.932 5.574 -37.105 1.00 74.62 90 GLU A C 1
ATOM 747 O O . GLU A 1 90 ? 27.224 5.629 -38.302 1.00 74.62 90 GLU A O 1
ATOM 752 N N . GLN A 1 91 ? 27.513 6.369 -36.202 1.00 72.81 91 GLN A N 1
ATOM 753 C CA . GLN A 1 91 ? 28.577 7.316 -36.548 1.00 72.81 91 GLN A CA 1
ATOM 754 C C . GLN A 1 91 ? 29.854 6.600 -36.986 1.00 72.81 91 GLN A C 1
ATOM 756 O O . GLN A 1 91 ? 30.479 7.011 -37.965 1.00 72.81 91 GLN A O 1
ATOM 761 N N . ILE A 1 92 ? 30.217 5.511 -36.304 1.00 76.75 92 ILE A N 1
ATOM 762 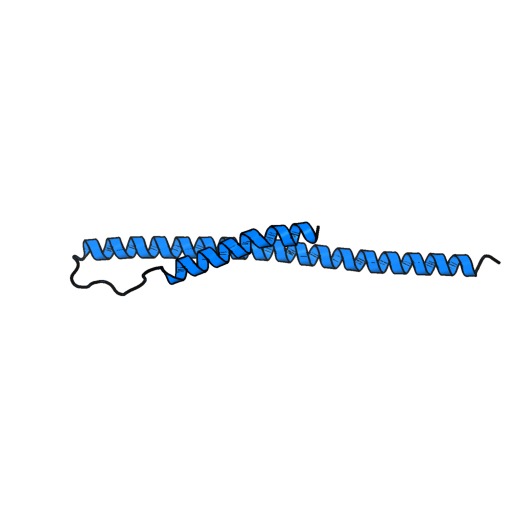C CA . ILE A 1 92 ? 31.367 4.684 -36.682 1.00 76.75 92 ILE A CA 1
ATOM 763 C C . ILE A 1 92 ? 31.129 4.060 -38.061 1.00 76.75 92 ILE A C 1
ATOM 765 O O . ILE A 1 92 ? 31.994 4.185 -38.923 1.00 76.75 92 ILE A O 1
ATOM 769 N N . ALA A 1 93 ? 29.950 3.473 -38.298 1.00 70.44 93 ALA A N 1
ATOM 770 C CA . ALA A 1 93 ? 29.597 2.838 -39.568 1.00 70.44 93 ALA A CA 1
ATOM 771 C C . ALA A 1 93 ? 29.651 3.823 -40.754 1.00 70.44 93 ALA A C 1
ATOM 773 O O . ALA A 1 93 ? 30.314 3.548 -41.758 1.00 70.44 93 ALA A O 1
ATOM 774 N N . LYS A 1 94 ? 29.049 5.013 -40.603 1.00 75.00 94 LYS A N 1
ATOM 775 C CA . LYS A 1 94 ? 29.089 6.097 -41.605 1.00 75.00 94 LYS A CA 1
ATOM 776 C C . LYS A 1 94 ? 30.508 6.624 -41.843 1.00 75.00 94 LYS A C 1
ATOM 778 O O . LYS A 1 94 ? 30.862 6.951 -42.972 1.00 75.00 94 LYS A O 1
ATOM 783 N N . GLY A 1 95 ? 31.331 6.689 -40.795 1.00 65.50 95 GLY A N 1
ATOM 784 C CA . GLY A 1 95 ? 32.743 7.053 -40.902 1.00 65.50 95 GLY A CA 1
ATOM 785 C C . GLY A 1 95 ? 33.546 6.027 -41.703 1.00 65.50 95 GLY A C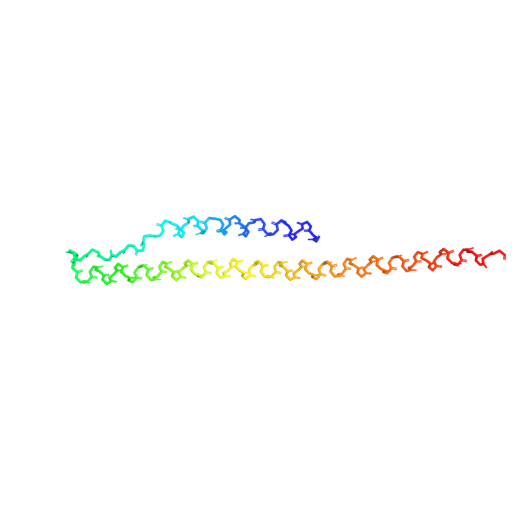 1
ATOM 786 O O . GLY A 1 95 ? 34.300 6.404 -42.593 1.00 65.50 95 GLY A O 1
ATOM 787 N N . SER A 1 96 ? 33.353 4.732 -41.446 1.00 60.00 96 SER A N 1
ATOM 788 C CA . SER A 1 96 ? 34.058 3.652 -42.151 1.00 60.00 96 SER A CA 1
ATOM 789 C C . SER A 1 96 ? 33.699 3.531 -43.637 1.00 60.00 96 SER A C 1
ATOM 791 O O . SER A 1 96 ? 34.580 3.227 -44.437 1.00 60.00 96 SER A O 1
ATOM 793 N N . GLU A 1 97 ? 32.459 3.827 -44.037 1.00 58.31 97 GLU A N 1
ATOM 794 C CA . GLU A 1 97 ? 32.075 3.878 -45.459 1.00 58.31 97 GLU A CA 1
ATOM 795 C C . GLU A 1 97 ? 32.759 5.039 -46.204 1.00 58.31 97 GLU A C 1
ATOM 797 O O . GLU A 1 97 ? 33.134 4.896 -47.369 1.00 58.31 97 GLU A O 1
ATOM 802 N N . MET A 1 98 ? 33.012 6.164 -45.526 1.00 54.47 98 MET A N 1
ATOM 803 C CA . MET A 1 98 ? 33.630 7.357 -46.118 1.00 54.47 98 MET A CA 1
ATOM 804 C C . MET A 1 98 ? 35.125 7.187 -46.446 1.00 54.47 98 MET A C 1
ATOM 806 O O . MET A 1 98 ? 35.634 7.869 -47.333 1.00 54.47 98 MET A O 1
ATOM 810 N N . PHE A 1 99 ? 35.825 6.268 -45.773 1.00 55.19 99 PHE A N 1
ATOM 811 C CA . PHE A 1 99 ? 37.256 5.989 -45.983 1.00 55.19 99 PHE A CA 1
ATOM 812 C C . PHE A 1 99 ? 37.532 4.784 -46.903 1.00 55.19 99 PHE A C 1
ATOM 814 O O . PHE A 1 99 ? 38.667 4.319 -46.970 1.00 55.19 99 PHE A O 1
ATOM 821 N N . SER A 1 100 ? 36.514 4.266 -47.600 1.00 51.66 100 SER A N 1
ATOM 822 C CA . SER A 1 100 ? 36.611 3.040 -48.414 1.00 51.66 100 SER A CA 1
ATOM 823 C C . SER A 1 100 ? 36.785 3.250 -49.933 1.00 51.66 100 SER A C 1
ATOM 825 O O . SER A 1 100 ? 36.573 2.306 -50.694 1.00 51.66 100 SER A O 1
ATOM 827 N N . TYR A 1 101 ? 37.202 4.445 -50.380 1.00 45.03 101 TYR A N 1
ATOM 828 C CA . TYR A 1 101 ? 37.505 4.756 -51.793 1.00 45.03 101 TYR A CA 1
ATOM 829 C C . TYR A 1 101 ? 39.000 4.727 -52.118 1.00 45.03 101 TYR A C 1
ATOM 831 O O . TYR A 1 101 ? 39.784 5.314 -51.338 1.00 45.03 101 TYR A O 1
#

Radius of gyration: 27.18 Å; chains: 1; bounding box: 62×16×82 Å

Foldseek 3Di:
DVVVLVVQVVVLVVLVVVLVVVVVVLDPDDDDPPDDPVVSVVVVVVSVVVVVVSVVSVVVSVVSVVVSVV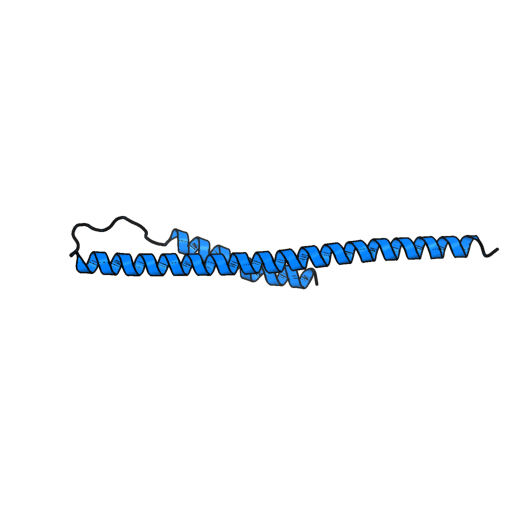VVVVVVVVVVVVVVVVVVVVVVVVVVVVPPD